Protein AF-A0A923S930-F1 (afdb_monomer_lite)

pLDDT: mean 88.44, std 13.11, range [49.5, 98.25]

Radius of gyration: 25.87 Å; chains: 1; bounding box: 67×32×64 Å

Sequence (103 aa):
TQLKQQGSVDPDIFISRGNLLAERRRELKLQKERILRSEEDHTIQQTQDLLDVLESGPDWLDDFDEQLFSDMVEKIVVVDNETLRFRLLNGLEVTEKIERTQR

Foldseek 3Di:
DPPVPPPPDDPVNVVVVVVVVVVVVVVVVVVVVVVVVVLVVVLVVLVVQLVVLVVPDDPDDPDDDPVSCVSFFPDWDDPDPFKIWTQTPSRDIDIDTDDDDDD

Structure (mmCIF, N/CA/C/O backbone):
data_AF-A0A923S930-F1
#
_entry.id   AF-A0A923S930-F1
#
loop_
_atom_site.group_PDB
_atom_site.id
_atom_site.type_symbol
_atom_site.label_atom_id
_atom_site.label_alt_id
_atom_site.label_comp_id
_atom_site.label_asym_id
_atom_site.label_entity_id
_atom_site.label_seq_id
_atom_site.pdbx_PDB_ins_code
_atom_site.Cartn_x
_atom_site.Cartn_y
_atom_site.Cartn_z
_atom_site.occupancy
_atom_site.B_iso_or_equiv
_atom_site.auth_seq_id
_atom_site.auth_comp_id
_atom_site.auth_asym_id
_atom_site.auth_atom_id
_atom_site.pdbx_PDB_model_num
ATOM 1 N N . THR A 1 1 ? -33.160 21.131 22.807 1.00 50.66 1 THR A N 1
ATOM 2 C CA . THR A 1 1 ? -33.949 21.168 24.065 1.00 50.66 1 THR A CA 1
ATOM 3 C C . THR A 1 1 ? -35.467 21.184 23.850 1.00 50.66 1 THR A C 1
ATOM 5 O O . THR A 1 1 ? -36.192 21.485 24.785 1.00 50.66 1 THR A O 1
ATOM 8 N N . GLN A 1 2 ? -35.991 20.793 22.676 1.00 50.81 2 GLN A N 1
ATOM 9 C CA . GLN A 1 2 ? -37.416 20.973 22.328 1.00 50.81 2 GLN A CA 1
ATOM 10 C C . GLN A 1 2 ? -38.318 19.725 22.460 1.00 50.81 2 GLN A C 1
ATOM 12 O O . GLN A 1 2 ? -39.494 19.804 22.144 1.00 50.81 2 GLN A O 1
ATOM 17 N N . LEU A 1 3 ? -37.831 18.593 22.985 1.00 52.22 3 LEU A N 1
ATOM 18 C CA . LEU A 1 3 ? -38.658 17.378 23.158 1.00 52.22 3 LEU A CA 1
ATOM 19 C C . LEU A 1 3 ? -39.308 17.235 24.546 1.00 52.22 3 LEU A C 1
ATOM 21 O O . LEU A 1 3 ? -40.144 16.362 24.739 1.00 52.22 3 LEU A O 1
ATOM 25 N N . LYS A 1 4 ? -38.985 18.112 25.509 1.00 51.03 4 LYS A N 1
ATOM 26 C CA . LYS A 1 4 ? -39.636 18.113 26.834 1.00 51.03 4 LYS A CA 1
ATOM 27 C C . LYS A 1 4 ? -41.019 18.779 26.849 1.00 51.03 4 LYS A C 1
ATOM 29 O O . LYS A 1 4 ? -41.729 18.632 27.833 1.00 51.03 4 LYS A O 1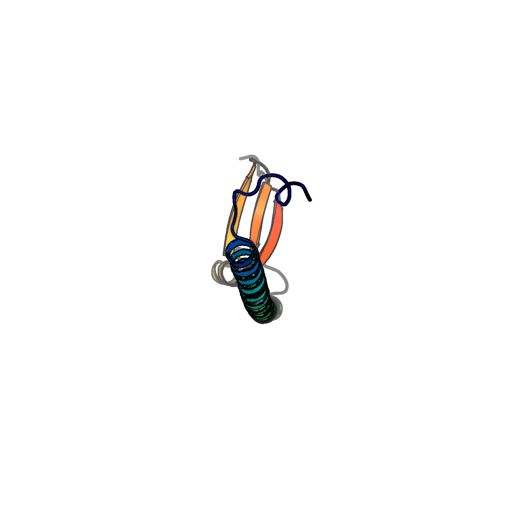
ATOM 34 N N . GLN A 1 5 ? -41.406 19.511 25.800 1.00 51.69 5 GLN A N 1
ATOM 35 C CA . GLN A 1 5 ? -42.594 20.379 25.835 1.00 51.69 5 GLN A CA 1
ATOM 36 C C . GLN A 1 5 ? -43.870 19.778 25.218 1.00 51.69 5 GLN A C 1
ATOM 38 O O . GLN A 1 5 ? -44.900 20.437 25.252 1.00 51.69 5 GLN A O 1
ATOM 43 N N . GLN A 1 6 ? -43.852 18.544 24.697 1.00 49.50 6 GLN A N 1
ATOM 44 C CA . GLN A 1 6 ? -45.031 17.957 24.029 1.00 49.50 6 GLN A CA 1
ATOM 45 C C . GLN A 1 6 ? -45.529 16.617 24.600 1.00 49.50 6 GLN A C 1
ATOM 47 O O . GLN A 1 6 ? -46.291 15.930 23.931 1.00 49.50 6 GLN A O 1
ATOM 52 N N . GLY A 1 7 ? -45.142 16.227 25.822 1.00 54.38 7 GLY A N 1
ATOM 53 C CA . GLY A 1 7 ? -45.822 15.155 26.579 1.00 54.38 7 GLY A CA 1
ATOM 54 C C . GLY A 1 7 ? -45.979 13.788 25.887 1.00 54.38 7 GLY A C 1
ATOM 55 O O . GLY A 1 7 ? -46.820 13.004 26.304 1.00 54.38 7 GLY A O 1
ATOM 56 N N . SER A 1 8 ? -45.210 13.497 24.833 1.00 63.41 8 SER A N 1
ATOM 57 C CA . SER A 1 8 ? -45.461 12.352 23.936 1.00 63.41 8 SER A CA 1
ATOM 58 C C . SER A 1 8 ? -44.389 11.259 24.008 1.00 63.41 8 SER A C 1
ATOM 60 O O . SER A 1 8 ? -44.424 10.310 23.230 1.00 63.41 8 SER A O 1
ATOM 62 N N . VAL A 1 9 ? -43.414 11.382 24.916 1.00 62.44 9 VAL A N 1
ATOM 63 C CA . VAL A 1 9 ? -42.365 10.374 25.121 1.00 62.44 9 VAL A CA 1
ATOM 64 C C . VAL A 1 9 ? -42.146 10.198 26.615 1.00 62.44 9 VAL A C 1
ATOM 66 O O . VAL A 1 9 ? -41.819 11.159 27.312 1.00 62.44 9 VAL A O 1
ATOM 69 N N . ASP A 1 10 ? -42.335 8.968 27.083 1.00 76.81 10 ASP A N 1
ATOM 70 C CA . ASP A 1 10 ? -42.035 8.568 28.451 1.00 76.81 10 ASP A CA 1
ATOM 71 C C . ASP A 1 10 ? -40.559 8.905 28.785 1.00 76.81 10 ASP A C 1
ATOM 73 O O . ASP A 1 10 ? -39.653 8.528 28.024 1.00 76.81 10 ASP A O 1
ATOM 77 N N . PRO A 1 11 ? -40.293 9.661 29.867 1.00 76.12 11 PRO A N 1
ATOM 78 C CA . PRO A 1 11 ? -38.943 10.071 30.245 1.00 76.12 11 PRO A CA 1
ATOM 79 C C . PRO A 1 11 ? -37.961 8.905 30.410 1.00 76.12 11 PRO A C 1
ATOM 81 O O . PRO A 1 11 ? -36.795 9.045 30.029 1.00 76.12 11 PRO A O 1
ATOM 84 N N . ASP A 1 12 ? -38.4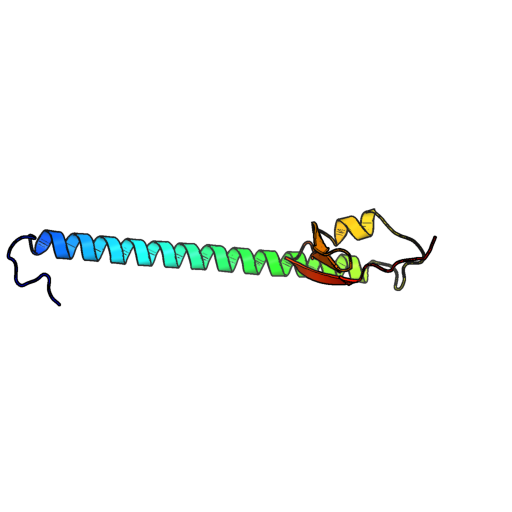22 7.755 30.901 1.00 79.69 12 ASP A N 1
ATOM 85 C CA . ASP A 1 12 ? -37.591 6.572 31.122 1.00 79.69 12 ASP A CA 1
ATOM 86 C C . ASP A 1 12 ? -37.240 5.902 29.788 1.00 79.69 12 ASP A C 1
ATOM 88 O O . ASP A 1 12 ? -36.106 5.451 29.583 1.00 79.69 12 ASP A O 1
ATOM 92 N N . ILE A 1 13 ? -38.157 5.924 28.814 1.00 79.94 13 ILE A N 1
ATOM 93 C CA . ILE A 1 13 ? -37.879 5.485 27.435 1.00 79.94 13 ILE A CA 1
ATOM 94 C C . ILE A 1 13 ? -36.838 6.395 26.770 1.00 79.94 13 ILE A C 1
ATOM 96 O O . ILE A 1 13 ? -35.943 5.917 26.068 1.00 79.94 13 ILE A O 1
ATOM 100 N N . PHE A 1 14 ? -36.923 7.709 26.978 1.00 80.69 14 PHE A N 1
ATOM 101 C CA . PHE A 1 14 ? -35.950 8.640 26.406 1.00 80.69 14 PHE A CA 1
ATOM 102 C C . PHE A 1 14 ? -34.550 8.443 27.006 1.00 80.69 14 PHE A C 1
ATOM 104 O O . PHE A 1 14 ? -33.564 8.384 26.266 1.00 80.69 14 PHE A O 1
ATOM 111 N N . ILE A 1 15 ? -34.460 8.295 28.330 1.00 85.19 15 ILE A N 1
ATOM 112 C CA . ILE A 1 15 ? -33.196 8.057 29.038 1.00 85.19 15 ILE A CA 1
ATOM 113 C C . ILE A 1 15 ? -32.596 6.707 28.633 1.00 85.19 15 ILE A C 1
ATOM 115 O O . ILE A 1 15 ? -31.425 6.653 28.262 1.00 85.19 15 ILE A O 1
ATOM 119 N N . SER A 1 16 ? -33.384 5.628 28.633 1.00 86.19 16 SER A N 1
ATOM 120 C CA . SER A 1 16 ? -32.905 4.288 28.258 1.00 86.19 16 SER A CA 1
ATOM 121 C C . SER A 1 16 ? -32.403 4.225 26.813 1.00 86.19 16 SER A C 1
ATOM 123 O O . SER A 1 16 ? -31.317 3.700 26.569 1.00 86.19 16 SER A O 1
ATOM 125 N N . ARG A 1 17 ? -33.118 4.828 25.851 1.00 87.00 17 ARG A N 1
ATOM 126 C CA . ARG A 1 17 ? -32.641 4.929 24.459 1.00 87.00 17 ARG A CA 1
ATOM 127 C C . ARG A 1 17 ? -31.381 5.785 24.345 1.00 87.00 17 ARG A C 1
ATOM 129 O O . ARG A 1 17 ? -30.482 5.438 23.581 1.00 87.00 17 ARG A O 1
ATOM 136 N N . GLY A 1 18 ? -31.298 6.881 25.100 1.00 89.56 18 GLY A N 1
ATOM 137 C CA . GLY A 1 18 ? -30.104 7.722 25.165 1.00 89.56 18 GLY A CA 1
ATOM 138 C C . GLY A 1 18 ? -28.882 6.959 25.681 1.00 89.56 18 GLY A C 1
ATOM 139 O O . GLY A 1 18 ? -27.817 7.013 25.062 1.00 89.56 18 GLY A O 1
ATOM 140 N N . ASN A 1 19 ? -29.056 6.193 26.758 1.00 91.62 19 ASN A N 1
ATOM 141 C CA . ASN A 1 19 ? -28.011 5.360 27.347 1.00 91.62 19 ASN A CA 1
ATOM 142 C C . ASN A 1 19 ? -27.564 4.257 26.382 1.00 91.62 19 ASN A C 1
ATOM 144 O O . ASN A 1 19 ? -26.368 4.124 26.140 1.00 91.62 19 ASN A O 1
ATOM 148 N N . LEU A 1 20 ? -28.504 3.558 25.739 1.00 94.81 20 LEU A N 1
ATOM 149 C CA . LEU A 1 20 ? -28.196 2.528 24.743 1.00 94.81 20 LEU A CA 1
ATOM 150 C C . LEU A 1 20 ? -27.371 3.085 23.570 1.00 94.81 20 LEU A C 1
ATOM 152 O O . LEU A 1 20 ? -26.405 2.468 23.121 1.00 94.81 20 LEU A O 1
ATOM 156 N N . LEU A 1 21 ? -27.723 4.272 23.065 1.00 95.38 21 LEU A N 1
ATOM 157 C CA . LEU A 1 21 ? -26.957 4.927 22.001 1.00 95.38 21 LEU A CA 1
ATOM 158 C C . LEU A 1 21 ? -25.557 5.343 22.468 1.00 95.38 21 LEU A C 1
ATOM 160 O O . LEU A 1 21 ? -24.602 5.261 21.692 1.00 95.38 21 LEU A O 1
ATOM 164 N N . ALA A 1 22 ? -25.422 5.793 23.717 1.00 94.81 22 ALA A N 1
ATOM 165 C CA . ALA A 1 22 ? -24.132 6.140 24.303 1.00 94.81 22 ALA A CA 1
ATOM 166 C C . ALA A 1 22 ? -23.236 4.902 24.484 1.00 94.81 22 ALA A C 1
ATOM 168 O O . ALA A 1 22 ? -22.049 4.958 24.156 1.00 94.81 22 ALA A O 1
ATOM 169 N N . GLU A 1 23 ? -23.802 3.782 24.934 1.00 96.69 23 GLU A N 1
ATOM 170 C CA . GLU A 1 23 ? -23.114 2.493 25.048 1.00 96.69 23 GLU A CA 1
ATOM 171 C C . GLU A 1 23 ? -22.660 1.983 23.683 1.00 96.69 23 GLU A C 1
ATOM 173 O O . GLU A 1 23 ? -21.473 1.714 23.498 1.00 96.69 23 GLU A O 1
ATOM 178 N N . ARG A 1 24 ? -23.552 1.974 22.686 1.00 96.50 24 ARG A N 1
ATOM 179 C CA . ARG A 1 24 ? -23.205 1.558 21.321 1.00 96.50 24 ARG A CA 1
ATOM 180 C C . ARG A 1 24 ? -22.113 2.434 20.712 1.00 96.50 24 ARG A C 1
ATOM 182 O O . ARG A 1 24 ? -21.225 1.940 20.024 1.00 96.50 24 ARG A O 1
ATOM 189 N N . ARG A 1 25 ? -22.131 3.743 20.987 1.00 97.00 25 ARG A N 1
ATOM 190 C CA . ARG A 1 25 ? -21.062 4.657 20.558 1.00 97.00 25 ARG A CA 1
ATOM 191 C C . ARG A 1 25 ? -19.729 4.317 21.222 1.00 97.00 25 ARG A C 1
ATOM 193 O O . ARG A 1 25 ? -18.698 4.362 20.554 1.00 97.00 25 ARG A O 1
ATOM 200 N N . ARG A 1 26 ? -19.737 4.001 22.521 1.00 97.12 26 ARG A N 1
ATOM 201 C CA . ARG A 1 26 ? -18.533 3.589 23.256 1.00 97.12 26 ARG A CA 1
ATOM 202 C C . ARG A 1 26 ? -17.968 2.290 22.685 1.00 97.12 26 ARG A C 1
ATOM 204 O O . ARG A 1 26 ? -16.769 2.222 22.442 1.00 97.12 26 ARG A O 1
ATOM 211 N N . GLU A 1 27 ? -18.823 1.305 22.430 1.00 97.44 27 GLU A N 1
ATOM 212 C CA . GLU A 1 27 ? -18.428 0.024 21.845 1.00 97.44 27 GLU A CA 1
ATOM 213 C C . GLU A 1 27 ? -17.814 0.197 20.452 1.00 97.44 27 GLU A C 1
ATOM 215 O O . GLU A 1 27 ? -16.695 -0.255 20.217 1.00 97.44 27 GLU A O 1
ATOM 220 N N . LEU A 1 28 ? -18.477 0.941 19.560 1.00 97.75 28 LEU A N 1
ATOM 221 C CA . LEU A 1 28 ? -17.958 1.222 18.218 1.00 97.75 28 LEU A CA 1
ATOM 222 C C . LEU A 1 28 ? -16.624 1.976 18.253 1.00 97.75 28 LEU A C 1
ATOM 224 O O . LEU A 1 28 ? -15.745 1.715 17.434 1.00 97.75 28 LEU A O 1
ATOM 228 N N . LYS A 1 29 ? -16.442 2.895 19.210 1.00 97.50 29 LYS A N 1
ATOM 229 C CA . LYS A 1 29 ? -15.166 3.599 19.387 1.00 97.50 29 LYS A CA 1
ATOM 230 C C . LYS A 1 29 ? -14.047 2.630 19.779 1.00 97.50 29 LYS A C 1
ATOM 232 O O . LYS A 1 29 ? -12.977 2.684 19.183 1.00 97.50 29 LYS A O 1
ATOM 237 N N . LEU A 1 30 ? -14.304 1.727 20.727 1.00 97.31 30 LEU A N 1
ATOM 238 C CA . LEU A 1 30 ? -13.329 0.713 21.141 1.00 97.31 30 LEU A CA 1
ATOM 239 C C . LEU A 1 30 ? -13.004 -0.268 20.010 1.00 97.31 30 LEU A C 1
ATOM 241 O O . LEU A 1 30 ? -11.843 -0.623 19.8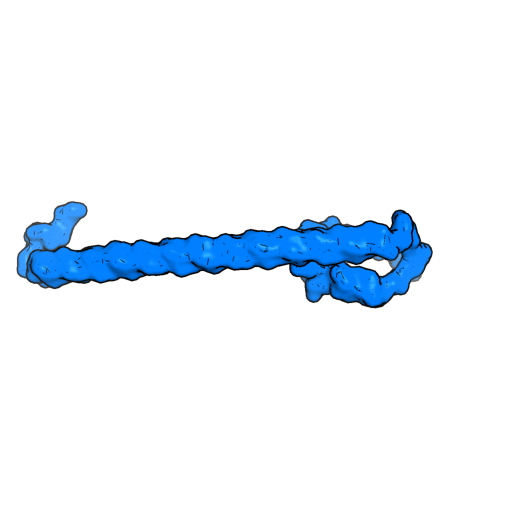27 1.00 97.31 30 LEU A O 1
ATOM 245 N N . GLN A 1 31 ? -14.006 -0.687 19.234 1.00 96.44 31 GLN A N 1
ATOM 246 C CA . GLN A 1 31 ? -13.785 -1.532 18.058 1.00 96.44 31 GLN A CA 1
ATOM 247 C C . GLN A 1 31 ? -12.909 -0.823 17.023 1.00 96.44 31 GLN A C 1
ATOM 249 O O . GLN A 1 31 ? -11.920 -1.399 16.580 1.00 96.44 31 GLN A O 1
ATOM 254 N N . LYS A 1 32 ? -13.201 0.446 16.709 1.00 96.31 32 LYS A N 1
ATOM 255 C CA . LYS A 1 32 ? -12.367 1.259 15.815 1.00 96.31 32 LYS A CA 1
ATOM 256 C C . LYS A 1 32 ? -10.922 1.351 16.311 1.00 96.31 32 LYS A C 1
ATOM 258 O O . LYS A 1 32 ? -10.004 1.160 15.528 1.00 96.31 32 LYS A O 1
ATOM 263 N N . GLU A 1 33 ? -10.710 1.628 17.596 1.00 94.69 33 GLU A N 1
ATOM 264 C CA . GLU A 1 33 ? -9.360 1.725 18.173 1.00 94.69 33 GLU A CA 1
ATOM 265 C C . GLU A 1 33 ? -8.584 0.403 18.123 1.00 94.69 33 GLU A C 1
ATOM 267 O O . GLU A 1 33 ? -7.361 0.426 18.014 1.00 94.69 33 GLU A O 1
ATOM 272 N N . ARG A 1 34 ? -9.268 -0.743 18.222 1.00 93.94 34 ARG A N 1
ATOM 273 C CA . ARG A 1 34 ? -8.636 -2.063 18.066 1.00 93.94 34 ARG A CA 1
ATOM 274 C C . ARG A 1 34 ? -8.243 -2.331 16.618 1.00 93.94 34 ARG A C 1
ATOM 276 O O . ARG A 1 34 ? -7.134 -2.794 16.389 1.00 93.94 34 ARG A O 1
ATOM 283 N N . ILE A 1 35 ? -9.127 -2.012 15.670 1.00 92.75 35 ILE A N 1
ATOM 284 C CA . ILE A 1 35 ? -8.849 -2.156 14.235 1.00 92.75 35 ILE A CA 1
ATOM 285 C C . ILE A 1 35 ? -7.658 -1.280 13.846 1.00 92.75 35 ILE A C 1
ATOM 287 O O . ILE A 1 35 ? -6.707 -1.792 13.276 1.00 92.75 35 ILE A O 1
ATOM 291 N N . LEU A 1 36 ? -7.660 -0.003 14.243 1.00 90.06 36 LEU A N 1
ATOM 292 C CA . LEU A 1 36 ? -6.576 0.924 13.910 1.00 90.06 36 LEU A CA 1
ATOM 293 C C . LEU A 1 36 ? -5.216 0.473 14.451 1.00 90.06 36 LEU A C 1
ATOM 295 O O . LEU A 1 36 ? -4.231 0.564 13.735 1.00 90.06 36 LEU A O 1
ATOM 299 N N . ARG A 1 37 ? -5.159 -0.040 15.687 1.00 89.62 37 ARG A N 1
ATOM 300 C CA . ARG A 1 37 ? -3.908 -0.590 16.234 1.00 89.62 37 ARG A CA 1
ATOM 301 C C . ARG A 1 37 ? -3.431 -1.813 15.458 1.00 89.62 37 ARG A C 1
ATOM 303 O O . ARG A 1 37 ? -2.255 -1.913 15.154 1.00 89.62 37 ARG A O 1
ATOM 310 N N . SER A 1 38 ? -4.349 -2.713 15.106 1.00 87.38 38 SER A N 1
ATOM 311 C CA . SER A 1 38 ? -4.012 -3.887 14.298 1.00 87.38 38 SER A CA 1
ATOM 312 C C . SER A 1 38 ? -3.506 -3.495 12.907 1.00 87.38 38 SER A C 1
ATOM 314 O O . SER A 1 38 ? -2.551 -4.088 12.425 1.00 87.38 38 SER A O 1
ATOM 316 N N . GLU A 1 39 ? -4.136 -2.514 12.257 1.00 86.50 39 GLU A N 1
ATOM 317 C CA . GLU A 1 39 ? -3.697 -1.995 10.956 1.00 86.50 39 GLU A CA 1
ATOM 318 C C . GLU A 1 39 ? -2.318 -1.325 11.047 1.00 86.50 39 GLU A C 1
ATOM 320 O O . GLU A 1 39 ? -1.496 -1.518 10.155 1.00 86.50 39 GLU A O 1
ATOM 325 N N . GLU A 1 40 ? -2.041 -0.581 12.122 1.00 85.50 40 GLU A N 1
ATOM 326 C CA . GLU A 1 40 ? -0.726 0.020 12.383 1.00 85.50 40 GLU A CA 1
ATOM 327 C C . GLU A 1 40 ? 0.363 -1.053 12.523 1.00 85.50 40 GLU A C 1
ATOM 329 O O . GLU A 1 40 ? 1.372 -0.985 11.820 1.00 85.50 40 GLU A O 1
ATOM 334 N N . ASP A 1 41 ? 0.119 -2.087 13.335 1.00 86.62 41 ASP A N 1
ATOM 335 C CA . ASP A 1 41 ? 1.044 -3.214 13.508 1.00 86.62 41 ASP A CA 1
ATOM 336 C C . ASP A 1 41 ? 1.322 -3.924 12.165 1.00 86.62 41 ASP A C 1
ATOM 338 O O . ASP A 1 41 ? 2.472 -4.218 11.834 1.00 86.62 41 ASP A O 1
ATOM 342 N N . HIS A 1 42 ? 0.286 -4.147 11.345 1.00 90.38 42 HIS A N 1
ATOM 343 C CA . HIS A 1 42 ? 0.44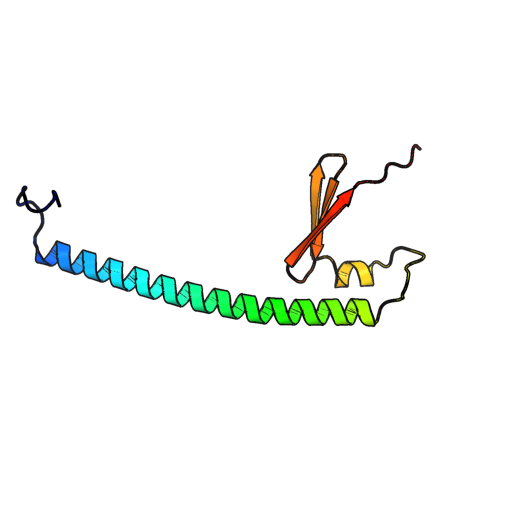7 -4.744 10.015 1.00 90.38 42 HIS A CA 1
ATOM 344 C C . HIS A 1 42 ? 1.210 -3.839 9.042 1.00 90.38 42 HIS A C 1
ATOM 346 O O . HIS A 1 42 ? 2.063 -4.327 8.305 1.00 90.38 42 HIS A O 1
ATOM 352 N N . THR A 1 43 ? 0.944 -2.532 9.053 1.00 92.38 43 THR A N 1
ATOM 353 C CA . THR A 1 43 ? 1.612 -1.568 8.163 1.00 92.38 43 THR A CA 1
ATOM 354 C C . THR A 1 43 ? 3.108 -1.487 8.461 1.00 92.38 43 THR A C 1
ATOM 356 O O . THR A 1 43 ? 3.921 -1.388 7.539 1.00 92.38 43 THR A O 1
ATOM 359 N N . ILE A 1 44 ? 3.487 -1.555 9.743 1.00 93.44 44 ILE A N 1
ATOM 360 C CA . ILE A 1 44 ? 4.893 -1.595 10.162 1.00 93.44 44 ILE A CA 1
ATOM 361 C C . ILE A 1 44 ? 5.572 -2.843 9.599 1.00 93.44 44 ILE A C 1
ATOM 363 O O . ILE A 1 44 ? 6.614 -2.713 8.959 1.00 93.44 44 ILE A O 1
ATOM 367 N N . GLN A 1 45 ? 4.965 -4.021 9.775 1.00 94.69 45 GLN A N 1
ATOM 368 C CA . GLN A 1 45 ? 5.527 -5.272 9.261 1.00 94.69 45 GLN A CA 1
ATOM 369 C C . GLN A 1 45 ? 5.682 -5.236 7.736 1.00 94.69 45 GLN A C 1
ATOM 371 O O . GLN A 1 45 ? 6.765 -5.486 7.227 1.00 94.69 45 GLN A O 1
ATOM 376 N N . GLN A 1 46 ? 4.642 -4.832 7.002 1.00 95.44 46 GLN A N 1
ATOM 377 C CA . GLN A 1 46 ? 4.708 -4.746 5.538 1.00 95.44 46 GLN A CA 1
ATOM 378 C C . GLN A 1 46 ? 5.751 -3.733 5.053 1.00 95.44 46 GLN A C 1
ATOM 380 O O . GLN A 1 46 ? 6.333 -3.896 3.985 1.00 95.44 46 GLN A O 1
ATOM 385 N N . THR A 1 47 ? 5.982 -2.664 5.819 1.00 96.38 47 THR A N 1
ATOM 386 C CA . THR A 1 47 ? 7.035 -1.693 5.505 1.00 96.38 47 THR A CA 1
ATOM 387 C C . THR A 1 47 ? 8.422 -2.290 5.727 1.00 96.38 47 THR A C 1
ATOM 389 O O . THR A 1 47 ? 9.308 -2.022 4.926 1.00 96.38 47 THR A O 1
ATOM 392 N N . GLN A 1 48 ? 8.615 -3.103 6.770 1.00 96.31 48 GLN A N 1
ATOM 393 C CA . GLN A 1 48 ? 9.867 -3.833 6.989 1.00 96.31 48 GLN A CA 1
ATOM 394 C C . GLN A 1 48 ? 10.115 -4.849 5.871 1.00 96.31 48 GLN A C 1
ATOM 396 O O . GLN A 1 48 ? 11.182 -4.822 5.273 1.00 96.31 48 GLN A O 1
ATOM 401 N N . ASP A 1 49 ? 9.105 -5.643 5.508 1.00 95.62 49 ASP A N 1
ATOM 402 C CA . ASP A 1 49 ? 9.214 -6.624 4.423 1.00 95.62 49 ASP A CA 1
ATOM 403 C C . ASP A 1 49 ? 9.576 -5.942 3.086 1.00 95.62 49 ASP A C 1
ATOM 405 O O . ASP A 1 49 ? 10.438 -6.412 2.347 1.00 95.62 49 ASP A O 1
ATOM 409 N N . LEU A 1 50 ? 8.963 -4.787 2.787 1.00 96.19 50 LEU A N 1
ATOM 410 C CA . LEU A 1 50 ? 9.280 -4.007 1.586 1.00 96.19 50 LEU A CA 1
ATOM 411 C C . LEU A 1 50 ? 10.715 -3.451 1.609 1.00 96.19 50 LEU A C 1
ATOM 413 O O . LEU A 1 50 ? 11.360 -3.389 0.563 1.00 96.19 50 LEU A O 1
ATOM 417 N N . LEU A 1 51 ? 11.215 -3.031 2.775 1.00 96.00 51 LEU A N 1
ATOM 418 C CA . LEU A 1 51 ? 12.605 -2.593 2.924 1.00 96.00 51 LEU A CA 1
ATOM 419 C C . LEU A 1 51 ? 13.576 -3.754 2.704 1.00 96.00 51 LEU A C 1
ATOM 421 O O . LEU A 1 51 ? 14.544 -3.576 1.974 1.00 96.00 51 LEU A O 1
ATOM 425 N N . ASP A 1 52 ? 13.287 -4.940 3.240 1.00 96.38 52 ASP A N 1
ATOM 426 C CA . ASP A 1 52 ? 14.124 -6.129 3.045 1.00 96.38 52 ASP A CA 1
ATOM 427 C C . ASP A 1 52 ? 14.228 -6.512 1.558 1.00 96.38 52 ASP A C 1
ATOM 429 O O . ASP A 1 52 ? 15.310 -6.864 1.076 1.00 96.38 52 ASP A O 1
ATOM 433 N N . VAL A 1 53 ? 13.123 -6.399 0.808 1.00 94.38 53 VAL A N 1
ATOM 434 C CA . VAL A 1 53 ? 13.096 -6.599 -0.653 1.00 94.38 53 VAL A CA 1
ATOM 435 C C . VAL A 1 53 ? 13.986 -5.577 -1.365 1.00 94.38 53 VAL A C 1
ATOM 437 O O . VAL A 1 53 ? 14.775 -5.949 -2.232 1.00 94.38 53 VAL A O 1
ATOM 440 N N . LEU A 1 54 ? 13.896 -4.299 -0.984 1.00 91.69 54 LEU A N 1
ATOM 441 C CA . LEU A 1 54 ? 14.711 -3.225 -1.560 1.00 91.69 54 LEU A CA 1
ATOM 442 C C . LEU A 1 54 ? 16.205 -3.380 -1.239 1.00 91.69 54 LEU A C 1
ATOM 444 O O . LEU A 1 54 ? 17.035 -3.153 -2.112 1.00 91.69 54 LEU A O 1
ATOM 448 N N . GLU A 1 55 ? 16.551 -3.772 -0.012 1.00 94.00 55 GLU A N 1
ATOM 449 C CA . GLU A 1 55 ? 17.938 -3.963 0.434 1.00 94.00 55 GLU A CA 1
ATOM 450 C C . GLU A 1 55 ? 18.586 -5.218 -0.161 1.00 94.00 55 GLU A C 1
ATOM 452 O O . GLU A 1 55 ? 19.795 -5.246 -0.391 1.00 94.00 55 GLU A O 1
ATOM 457 N N . SER A 1 56 ? 17.790 -6.259 -0.413 1.00 91.75 56 SER A N 1
ATOM 458 C CA . SER A 1 56 ? 18.253 -7.496 -1.057 1.00 91.75 56 SER A CA 1
ATOM 459 C C . SER A 1 56 ? 18.310 -7.384 -2.583 1.00 91.75 56 SER A C 1
ATOM 461 O O . SER A 1 56 ? 18.912 -8.237 -3.242 1.00 91.75 56 SER A O 1
ATOM 463 N N . GLY A 1 57 ? 17.648 -6.371 -3.143 1.00 86.12 57 GLY A N 1
ATOM 464 C CA . GLY A 1 57 ? 17.601 -6.101 -4.570 1.00 86.12 57 GLY A CA 1
ATOM 465 C C . GLY A 1 57 ? 18.914 -5.533 -5.119 1.00 86.12 57 GLY A C 1
ATOM 466 O O . GLY A 1 57 ? 19.807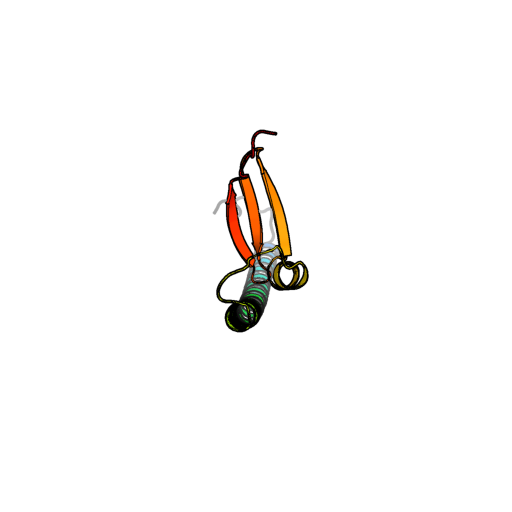 -5.133 -4.370 1.00 86.12 57 GLY A O 1
ATOM 467 N N . PRO A 1 58 ? 19.066 -5.498 -6.450 1.00 88.25 58 PRO A N 1
ATOM 468 C CA . PRO A 1 58 ? 20.204 -4.841 -7.072 1.00 88.25 58 PRO A CA 1
ATOM 469 C C . PRO A 1 58 ? 20.104 -3.313 -6.925 1.00 88.25 58 PRO A C 1
ATOM 471 O O . PRO A 1 58 ? 19.013 -2.747 -6.966 1.00 88.25 58 PRO A O 1
ATOM 474 N N . ASP A 1 59 ? 21.253 -2.632 -6.851 1.00 87.69 59 ASP A N 1
ATOM 475 C CA . ASP A 1 59 ? 21.332 -1.158 -6.801 1.00 87.69 59 ASP A CA 1
ATOM 476 C C . ASP A 1 59 ? 20.648 -0.475 -8.007 1.00 87.69 59 ASP A C 1
ATOM 478 O O . ASP A 1 59 ? 20.261 0.693 -7.954 1.00 87.69 59 ASP A O 1
ATOM 482 N N . TRP A 1 60 ? 20.545 -1.193 -9.125 1.00 89.44 60 TRP A N 1
ATOM 483 C CA . TRP A 1 60 ? 19.969 -0.740 -10.384 1.00 89.44 60 TRP A CA 1
ATOM 484 C C . TRP A 1 60 ? 19.393 -1.939 -11.143 1.00 89.44 60 TRP A C 1
ATOM 486 O O . TRP A 1 60 ? 19.925 -3.048 -11.081 1.00 89.44 60 TRP A O 1
ATOM 496 N N . LEU A 1 61 ? 18.303 -1.706 -11.872 1.00 89.31 61 LEU A N 1
ATOM 497 C CA . LEU A 1 61 ? 17.656 -2.709 -12.714 1.00 89.31 61 LEU A CA 1
ATOM 498 C C . LEU A 1 61 ? 17.928 -2.382 -14.182 1.00 89.31 61 LEU A C 1
ATOM 500 O O . LEU A 1 61 ? 17.510 -1.332 -14.668 1.00 89.31 61 LEU A O 1
ATOM 504 N N . ASP A 1 62 ? 18.630 -3.284 -14.863 1.00 89.38 62 ASP A N 1
ATOM 505 C CA . ASP A 1 62 ? 18.848 -3.236 -16.316 1.00 89.38 62 ASP A CA 1
ATOM 506 C C . ASP A 1 62 ? 17.583 -3.565 -17.111 1.00 89.38 62 ASP A C 1
ATOM 508 O O . ASP A 1 62 ? 17.311 -2.976 -18.155 1.00 89.38 62 ASP A O 1
ATOM 512 N N . ASP A 1 63 ? 16.813 -4.516 -16.591 1.00 93.12 63 ASP A N 1
ATOM 513 C CA . ASP A 1 63 ? 15.625 -5.080 -17.208 1.00 93.12 63 ASP A CA 1
ATOM 514 C C . ASP A 1 63 ? 14.505 -5.195 -16.167 1.00 93.12 63 ASP A C 1
ATOM 516 O O . ASP A 1 63 ? 14.725 -5.114 -14.955 1.00 93.12 63 ASP A O 1
ATOM 520 N N . PHE A 1 64 ? 13.277 -5.394 -16.646 1.00 91.56 64 PHE A N 1
ATOM 521 C CA . PHE A 1 64 ? 12.135 -5.641 -15.773 1.00 91.56 64 PHE A CA 1
ATOM 522 C C . PHE A 1 64 ? 12.246 -7.011 -15.091 1.00 91.56 64 PHE A C 1
ATOM 524 O O . PHE A 1 64 ? 12.350 -8.036 -15.766 1.00 91.56 64 PHE A O 1
ATOM 531 N N . ASP A 1 65 ? 12.134 -7.021 -13.764 1.00 93.06 65 ASP A N 1
ATOM 532 C CA . ASP A 1 65 ? 12.043 -8.232 -12.951 1.00 93.06 65 ASP A CA 1
ATOM 533 C C . ASP A 1 65 ? 10.607 -8.404 -12.429 1.00 93.06 65 ASP A C 1
ATOM 535 O O . ASP A 1 65 ? 10.109 -7.612 -11.625 1.00 93.06 65 ASP A O 1
ATOM 539 N N . GLU A 1 66 ? 9.926 -9.445 -12.914 1.00 94.12 66 GLU A N 1
ATOM 540 C CA . GLU A 1 66 ? 8.537 -9.753 -12.558 1.00 94.12 66 GLU A CA 1
ATOM 541 C C . GLU A 1 66 ? 8.376 -10.145 -11.085 1.00 94.12 66 GLU A C 1
ATOM 543 O O . GLU A 1 66 ? 7.368 -9.793 -10.462 1.00 94.12 66 GLU A O 1
ATOM 548 N N . GLN A 1 67 ? 9.356 -10.857 -10.524 1.00 93.12 67 GLN A N 1
ATOM 549 C CA . GLN A 1 67 ? 9.308 -11.312 -9.141 1.00 93.12 67 GLN A CA 1
ATOM 550 C C . GLN A 1 67 ? 9.488 -10.119 -8.205 1.00 93.12 67 GLN A C 1
ATOM 552 O O . GLN A 1 67 ? 8.638 -9.892 -7.348 1.00 93.12 67 GLN A O 1
ATOM 557 N N . LEU A 1 68 ? 10.512 -9.294 -8.446 1.00 93.62 68 LEU A N 1
ATOM 558 C CA . LEU A 1 68 ? 10.745 -8.074 -7.673 1.00 93.62 68 LEU A CA 1
ATOM 559 C C . LEU A 1 68 ? 9.547 -7.122 -7.750 1.00 93.62 68 LEU A C 1
ATOM 561 O O . LEU A 1 68 ? 9.125 -6.558 -6.744 1.00 93.62 68 LEU A O 1
ATOM 565 N N . PHE A 1 69 ? 8.953 -6.968 -8.937 1.00 94.69 69 PHE A N 1
ATOM 566 C CA . PHE A 1 69 ? 7.754 -6.153 -9.095 1.00 94.69 69 PHE A CA 1
ATOM 567 C C . PHE A 1 69 ? 6.578 -6.691 -8.268 1.00 94.69 69 PHE A C 1
ATOM 569 O O . PHE A 1 69 ? 5.895 -5.917 -7.595 1.00 94.69 69 PHE A O 1
ATOM 576 N N . SER A 1 70 ? 6.353 -8.007 -8.292 1.00 95.38 70 SER A N 1
ATOM 577 C CA . SER A 1 70 ? 5.275 -8.661 -7.538 1.00 95.38 70 SER A CA 1
ATOM 578 C C . SER A 1 70 ? 5.488 -8.586 -6.024 1.00 95.38 70 SER A C 1
ATOM 580 O O . SER A 1 70 ? 4.519 -8.453 -5.278 1.00 95.38 70 SER A O 1
ATOM 582 N N . ASP A 1 71 ? 6.745 -8.603 -5.580 1.00 95.31 71 ASP A N 1
ATOM 583 C CA . ASP A 1 71 ? 7.129 -8.469 -4.172 1.00 95.31 71 ASP A CA 1
ATOM 584 C C . ASP A 1 71 ? 7.029 -7.021 -3.658 1.00 95.31 71 ASP A C 1
ATOM 586 O O . ASP A 1 71 ? 7.142 -6.776 -2.459 1.00 95.31 71 ASP A O 1
ATOM 590 N N . MET A 1 72 ? 6.777 -6.047 -4.540 1.00 94.88 72 MET A N 1
ATOM 591 C CA . MET A 1 72 ? 6.644 -4.634 -4.176 1.00 94.88 72 MET A CA 1
ATOM 592 C C . MET A 1 72 ? 5.238 -4.072 -4.410 1.00 94.88 72 MET A C 1
ATOM 594 O O . MET A 1 72 ? 4.741 -3.288 -3.595 1.00 94.88 72 MET A O 1
ATOM 598 N N . VAL A 1 73 ? 4.593 -4.424 -5.524 1.00 96.75 73 VAL A N 1
ATOM 599 C CA . VAL A 1 73 ? 3.378 -3.762 -6.022 1.00 96.75 73 VAL A CA 1
ATOM 600 C C . VAL A 1 73 ? 2.133 -4.615 -5.771 1.00 96.75 73 VAL A C 1
ATOM 602 O O . VAL A 1 73 ? 1.989 -5.711 -6.295 1.00 96.75 73 VAL A O 1
ATOM 605 N N . GLU A 1 74 ? 1.164 -4.058 -5.043 1.00 97.06 74 GLU A N 1
ATOM 606 C CA . GLU A 1 74 ? -0.154 -4.666 -4.820 1.00 97.06 74 GLU A CA 1
ATOM 607 C C . GLU A 1 74 ? -1.043 -4.548 -6.065 1.00 97.06 74 GLU A C 1
ATOM 609 O O . GLU A 1 74 ? -1.708 -5.498 -6.479 1.00 97.06 74 GLU A O 1
ATOM 614 N N . LYS A 1 75 ? -1.116 -3.343 -6.643 1.00 97.56 75 LYS A N 1
ATOM 615 C CA . LYS A 1 75 ? -1.931 -3.067 -7.832 1.00 97.56 75 LYS A CA 1
ATOM 616 C C . LYS A 1 75 ? -1.529 -1.775 -8.523 1.00 97.56 75 LYS A C 1
ATOM 618 O O . LYS A 1 75 ? -0.948 -0.873 -7.923 1.00 97.56 75 LYS A O 1
ATOM 623 N N . ILE A 1 76 ? -1.965 -1.654 -9.772 1.00 97.56 76 ILE A N 1
ATOM 624 C CA . ILE A 1 76 ? -1.818 -0.453 -10.592 1.00 97.56 76 ILE A CA 1
ATOM 625 C C . ILE A 1 76 ? -3.207 0.121 -10.871 1.00 97.56 76 ILE A C 1
ATOM 627 O O . ILE A 1 76 ? -4.132 -0.598 -11.252 1.00 97.56 76 ILE A O 1
ATOM 631 N N . VAL A 1 77 ? -3.357 1.427 -10.689 1.00 97.50 77 VAL A N 1
ATOM 632 C CA . VAL A 1 77 ? -4.573 2.182 -10.981 1.00 97.50 77 VAL A CA 1
ATOM 633 C C . VAL A 1 77 ? -4.278 3.153 -12.115 1.00 97.50 77 VAL A C 1
ATOM 635 O O . VAL A 1 77 ? -3.381 3.989 -12.013 1.00 97.50 77 VAL A O 1
ATOM 638 N N . VAL A 1 78 ? -5.056 3.065 -13.192 1.00 96.88 78 VAL A N 1
ATOM 639 C CA . VAL A 1 78 ? -5.023 4.060 -14.268 1.00 96.88 78 VAL A CA 1
ATOM 640 C C . VAL A 1 78 ? -5.754 5.305 -13.779 1.00 96.88 78 VAL A C 1
ATOM 642 O O . VAL A 1 78 ? -6.954 5.247 -13.508 1.00 96.88 78 VAL A O 1
ATOM 645 N N . VAL A 1 79 ? -5.027 6.413 -13.630 1.00 96.81 79 VAL A N 1
ATOM 646 C CA . VAL A 1 79 ? -5.612 7.697 -13.219 1.00 96.81 79 VAL A CA 1
ATOM 647 C C . VAL A 1 79 ? -6.147 8.425 -14.449 1.00 96.81 79 VAL A C 1
ATOM 649 O O . VAL A 1 79 ? -7.305 8.837 -14.469 1.00 96.81 79 VAL A O 1
ATOM 652 N N . ASP A 1 80 ? -5.322 8.528 -15.491 1.00 95.50 80 ASP A N 1
ATOM 653 C CA . ASP A 1 80 ? -5.667 9.095 -16.794 1.00 95.50 80 ASP A CA 1
ATOM 654 C C . ASP A 1 80 ? -4.720 8.564 -17.894 1.00 95.50 80 ASP A C 1
ATOM 656 O O . ASP A 1 80 ? -3.934 7.643 -17.673 1.00 95.50 80 ASP A O 1
ATOM 660 N N . ASN A 1 81 ? -4.806 9.134 -19.101 1.00 92.38 81 ASN A N 1
ATOM 661 C CA . ASN A 1 81 ? -4.027 8.712 -20.274 1.00 92.38 81 ASN A CA 1
ATOM 662 C C . ASN A 1 81 ? -2.522 9.043 -20.206 1.00 92.38 81 ASN A C 1
ATOM 664 O O . ASN A 1 81 ? -1.795 8.764 -21.170 1.00 92.38 81 ASN A O 1
ATOM 668 N N . GLU A 1 82 ? -2.067 9.695 -19.140 1.00 95.06 82 GLU A N 1
ATOM 669 C CA . GLU A 1 82 ? -0.681 10.117 -18.930 1.00 95.06 82 GLU A CA 1
ATOM 670 C C . GLU A 1 82 ? -0.145 9.711 -17.551 1.00 95.06 82 GLU A C 1
ATOM 672 O O . GLU A 1 82 ? 1.053 9.850 -17.315 1.00 95.06 82 GLU A O 1
ATOM 677 N N . THR A 1 83 ? -0.993 9.175 -16.667 1.00 95.88 83 THR A N 1
ATOM 678 C CA . THR A 1 83 ? -0.664 8.962 -15.255 1.00 95.88 83 THR A CA 1
ATOM 679 C C . THR A 1 83 ? -1.135 7.600 -14.749 1.00 95.88 83 THR A C 1
ATOM 681 O O . THR A 1 83 ? -2.318 7.247 -14.831 1.00 95.88 83 THR A O 1
ATOM 684 N N . LEU A 1 84 ? -0.211 6.865 -14.130 1.00 97.19 84 LEU A N 1
ATOM 685 C CA . LEU A 1 84 ? -0.475 5.641 -13.381 1.00 97.19 84 LEU A CA 1
ATOM 686 C C . LEU A 1 84 ? -0.225 5.870 -11.894 1.00 97.19 84 LEU A C 1
ATOM 688 O O . LEU A 1 84 ? 0.639 6.651 -11.499 1.00 97.19 84 LEU A O 1
ATOM 692 N N . ARG A 1 85 ? -0.967 5.146 -11.061 1.00 98.25 85 ARG A N 1
ATOM 693 C CA . ARG A 1 85 ? -0.711 5.068 -9.629 1.00 98.25 85 ARG A CA 1
ATOM 694 C C . ARG A 1 85 ? -0.458 3.629 -9.219 1.00 98.25 85 ARG A C 1
ATOM 696 O O . ARG A 1 85 ? -1.331 2.779 -9.366 1.00 98.25 85 ARG A O 1
ATOM 703 N N . PHE A 1 86 ? 0.714 3.383 -8.667 1.00 98.12 86 PHE A N 1
ATOM 704 C CA . PHE A 1 86 ? 1.121 2.111 -8.100 1.00 98.12 86 PHE A CA 1
ATOM 705 C C . PHE A 1 86 ? 0.813 2.131 -6.614 1.00 98.12 86 PHE A C 1
ATOM 707 O O . PHE A 1 86 ? 1.213 3.053 -5.908 1.00 98.12 86 PHE A O 1
ATOM 714 N N . ARG A 1 87 ? 0.087 1.126 -6.138 1.00 97.81 87 ARG A N 1
ATOM 715 C CA . ARG A 1 87 ? -0.059 0.879 -4.709 1.00 97.81 87 ARG A CA 1
ATOM 716 C C . ARG A 1 87 ? 0.897 -0.235 -4.324 1.00 97.81 87 ARG A C 1
ATOM 718 O O . ARG A 1 87 ? 0.836 -1.308 -4.919 1.00 97.81 87 ARG A O 1
ATOM 725 N N . LEU A 1 88 ? 1.768 0.038 -3.366 1.00 97.50 88 LEU A N 1
ATOM 726 C CA . LEU A 1 88 ? 2.731 -0.917 -2.834 1.00 97.50 88 LEU A CA 1
ATOM 727 C C . LEU A 1 88 ? 2.069 -1.826 -1.794 1.00 97.50 88 LEU A C 1
ATOM 729 O O . LEU A 1 88 ? 1.034 -1.469 -1.226 1.00 97.50 88 LEU A O 1
ATOM 733 N N . LEU A 1 89 ? 2.677 -2.979 -1.513 1.00 95.88 89 LEU A N 1
ATOM 734 C CA . LEU A 1 89 ? 2.149 -3.957 -0.551 1.00 95.88 89 LEU A CA 1
ATOM 735 C C . LEU A 1 89 ? 2.008 -3.408 0.878 1.00 95.88 89 LEU A C 1
ATOM 737 O O . LEU A 1 89 ? 1.154 -3.881 1.624 1.00 95.88 89 LEU A O 1
ATOM 741 N N . ASN A 1 90 ? 2.776 -2.378 1.245 1.00 95.44 90 ASN A N 1
ATOM 742 C CA . ASN A 1 90 ? 2.646 -1.676 2.526 1.00 95.44 90 ASN A CA 1
ATOM 743 C C . ASN A 1 90 ? 1.585 -0.557 2.528 1.00 95.44 90 ASN A C 1
ATOM 745 O O . ASN A 1 90 ? 1.476 0.203 3.489 1.00 95.44 90 ASN A O 1
ATOM 749 N N . GLY A 1 91 ? 0.827 -0.411 1.440 1.00 94.31 91 GLY A N 1
ATOM 750 C CA . GLY A 1 91 ? -0.240 0.576 1.302 1.00 94.31 91 GLY A CA 1
ATOM 751 C C . GLY A 1 91 ? 0.202 1.967 0.842 1.00 94.31 91 GLY A C 1
ATOM 752 O O . GLY A 1 91 ? -0.666 2.825 0.662 1.00 94.31 91 GLY A O 1
ATOM 753 N N . LEU A 1 92 ? 1.499 2.209 0.615 1.00 96.00 92 LEU A N 1
ATOM 754 C CA . LEU A 1 92 ? 1.966 3.457 0.006 1.00 96.00 92 LEU A CA 1
ATOM 755 C C . LEU A 1 92 ? 1.520 3.562 -1.454 1.00 96.00 92 LEU A C 1
ATOM 757 O O . LEU A 1 92 ? 1.424 2.566 -2.168 1.00 96.00 92 LEU A O 1
ATOM 761 N N . GLU A 1 93 ? 1.275 4.789 -1.907 1.00 97.50 93 GLU A N 1
ATOM 762 C CA . GLU A 1 93 ? 0.905 5.073 -3.291 1.00 97.50 93 GLU A CA 1
ATOM 763 C C . GLU A 1 93 ? 1.989 5.917 -3.972 1.00 97.50 93 GLU A C 1
ATOM 765 O O . GLU A 1 93 ? 2.321 7.009 -3.510 1.00 97.50 93 GLU A O 1
ATOM 770 N N . VAL A 1 94 ? 2.508 5.425 -5.096 1.00 96.94 94 VAL A N 1
ATOM 771 C CA . VAL A 1 94 ? 3.487 6.106 -5.951 1.00 96.94 94 VAL A CA 1
ATOM 772 C C . VAL A 1 94 ? 2.809 6.467 -7.267 1.00 96.94 94 VAL A C 1
ATOM 774 O O . VAL A 1 94 ? 2.081 5.661 -7.843 1.00 96.94 94 VAL A O 1
ATOM 777 N N . THR A 1 95 ? 2.990 7.701 -7.730 1.00 97.50 95 THR A N 1
ATOM 778 C CA . THR A 1 95 ? 2.369 8.192 -8.967 1.00 97.50 95 THR A CA 1
ATOM 779 C C . THR A 1 95 ? 3.439 8.418 -10.017 1.00 97.50 95 THR A C 1
ATOM 781 O O . THR A 1 95 ? 4.347 9.210 -9.794 1.00 97.50 95 THR A O 1
ATOM 784 N N . GLU A 1 96 ? 3.280 7.772 -11.166 1.00 95.69 96 GLU A N 1
ATOM 785 C CA . GLU A 1 96 ? 4.241 7.798 -12.265 1.00 95.69 96 GLU A CA 1
ATOM 786 C C . GLU A 1 96 ? 3.582 8.273 -13.557 1.00 95.69 96 GLU A C 1
ATOM 788 O O . GLU A 1 96 ? 2.391 8.043 -13.802 1.00 95.69 96 GLU A O 1
ATOM 793 N N . LYS A 1 97 ? 4.370 8.933 -14.408 1.00 95.38 97 LYS A N 1
ATOM 794 C CA . LYS A 1 97 ? 3.922 9.351 -15.738 1.00 95.38 97 LYS A CA 1
ATOM 795 C C . LYS A 1 97 ? 4.160 8.245 -16.756 1.00 95.38 97 LYS A C 1
ATOM 797 O O . LYS A 1 97 ? 5.173 7.557 -16.718 1.00 95.38 97 LYS A O 1
ATOM 802 N N . ILE A 1 98 ? 3.247 8.113 -17.710 1.00 91.69 98 ILE A N 1
ATOM 803 C CA . ILE A 1 98 ? 3.408 7.195 -18.835 1.00 91.69 98 ILE A CA 1
ATOM 804 C C . ILE A 1 98 ? 4.368 7.836 -19.836 1.00 91.69 98 ILE A C 1
ATOM 806 O O . ILE A 1 98 ? 4.012 8.790 -20.534 1.00 91.69 98 ILE A O 1
ATOM 810 N N . GLU A 1 99 ? 5.578 7.295 -19.938 1.00 83.94 99 GLU A N 1
ATOM 811 C CA . GLU A 1 99 ? 6.503 7.684 -20.996 1.00 83.94 99 GLU A CA 1
ATOM 812 C C . GLU A 1 99 ? 5.992 7.175 -22.347 1.00 83.94 99 GLU A C 1
ATOM 814 O O . GLU A 1 99 ? 5.818 5.978 -22.580 1.00 83.94 99 GLU A O 1
ATOM 819 N N . ARG A 1 100 ? 5.717 8.105 -23.264 1.00 77.56 100 ARG A N 1
ATOM 820 C CA . ARG A 1 100 ? 5.308 7.772 -24.629 1.00 77.56 100 ARG A CA 1
ATOM 821 C C . ARG A 1 100 ? 6.534 7.728 -25.524 1.00 77.56 100 ARG A C 1
ATOM 823 O O . ARG A 1 100 ? 7.032 8.769 -25.945 1.00 7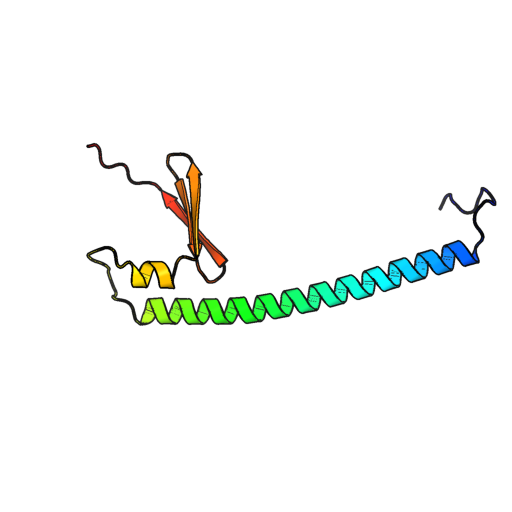7.56 100 ARG A O 1
ATOM 830 N N . THR A 1 101 ? 6.973 6.532 -25.888 1.00 67.50 101 THR A N 1
ATOM 831 C CA . THR A 1 101 ? 7.882 6.367 -27.025 1.00 67.50 101 THR A CA 1
ATOM 832 C C . THR A 1 101 ? 7.063 6.538 -28.308 1.00 67.50 101 THR A C 1
ATOM 834 O O . THR A 1 101 ? 6.122 5.776 -28.541 1.00 67.50 101 THR A O 1
ATOM 837 N N . GLN A 1 102 ? 7.363 7.556 -29.127 1.00 58.62 102 GLN A N 1
ATOM 838 C CA . GLN A 1 102 ? 6.785 7.648 -30.475 1.00 58.62 102 GLN A CA 1
ATOM 839 C C . GLN A 1 102 ? 7.210 6.399 -31.256 1.00 58.62 102 GLN A C 1
ATOM 841 O O . GLN A 1 102 ? 8.405 6.140 -31.392 1.00 58.62 102 GLN A O 1
ATOM 846 N N . ARG A 1 103 ? 6.226 5.610 -31.689 1.00 52.72 103 ARG A N 1
ATOM 847 C CA . ARG A 1 103 ? 6.420 4.429 -32.536 1.00 52.72 103 ARG A CA 1
ATOM 848 C C . ARG A 1 103 ? 6.362 4.806 -34.006 1.00 52.72 103 ARG A C 1
ATOM 850 O O . ARG A 1 103 ? 5.555 5.706 -34.333 1.00 52.72 103 ARG A O 1
#

Secondary structure (DSSP, 8-state):
--SSSSS-S-HHHHHHHHHHHHHHHHHHHHHHHHHHHHHHHHHHHHHHHHHHHHHHS-SS-SS--HHHHHTTEEEEEEEETTEEEEEETTS-EEEEE------

Organism: NCBI:txid2763042